Protein AF-A0A965IL81-F1 (afdb_monomer_lite)

Structure (mmCIF, N/CA/C/O backbone):
data_AF-A0A965IL81-F1
#
_entry.id   AF-A0A965IL81-F1
#
loop_
_atom_site.group_PDB
_atom_site.id
_atom_site.type_symbol
_atom_site.label_atom_id
_atom_site.label_alt_id
_atom_site.label_comp_id
_atom_site.label_asym_id
_atom_site.label_entity_id
_atom_site.label_seq_id
_atom_site.pdbx_PDB_ins_code
_atom_site.Cartn_x
_atom_site.Cartn_y
_atom_site.Cartn_z
_atom_site.occupancy
_atom_site.B_iso_or_equiv
_atom_site.auth_seq_id
_atom_site.auth_comp_id
_atom_site.auth_asym_id
_atom_site.auth_atom_id
_atom_site.pdbx_PDB_model_num
ATOM 1 N N . GLY A 1 1 ? 7.145 0.896 -5.336 1.00 59.31 1 GLY A N 1
ATOM 2 C CA . GLY A 1 1 ? 8.384 0.448 -4.633 1.00 59.31 1 GLY A CA 1
ATOM 3 C C . GLY A 1 1 ? 9.689 0.740 -5.377 1.00 59.31 1 GLY A C 1
ATOM 4 O O . GLY A 1 1 ? 10.661 1.151 -4.757 1.00 59.31 1 GLY A O 1
ATOM 5 N N . VAL A 1 2 ? 9.711 0.548 -6.697 1.00 64.38 2 VAL A N 1
ATOM 6 C CA . VAL A 1 2 ? 10.893 0.702 -7.569 1.00 64.38 2 VAL A CA 1
ATOM 7 C C . VAL A 1 2 ? 11.550 2.091 -7.487 1.00 64.38 2 VAL A C 1
ATOM 9 O O . VAL A 1 2 ? 12.772 2.198 -7.504 1.00 64.38 2 VAL A O 1
ATOM 12 N N . GLU A 1 3 ? 10.742 3.141 -7.341 1.00 67.38 3 GLU A N 1
ATOM 13 C CA . GLU A 1 3 ? 11.206 4.527 -7.202 1.00 67.38 3 GLU A CA 1
ATOM 14 C C . GLU A 1 3 ? 11.762 4.835 -5.805 1.00 67.38 3 GLU A C 1
ATOM 16 O O . GLU A 1 3 ? 12.850 5.390 -5.683 1.00 67.38 3 GLU A O 1
ATOM 21 N N . ALA A 1 4 ? 11.055 4.421 -4.748 1.00 70.31 4 ALA A N 1
ATOM 22 C CA . ALA A 1 4 ? 11.403 4.757 -3.364 1.00 70.31 4 ALA A CA 1
ATOM 23 C C . ALA A 1 4 ? 12.795 4.252 -2.950 1.00 70.31 4 ALA A C 1
ATOM 25 O O . ALA A 1 4 ? 13.483 4.898 -2.166 1.00 70.31 4 ALA A O 1
ATOM 26 N N . MET A 1 5 ? 13.212 3.104 -3.489 1.00 74.44 5 MET A N 1
ATOM 27 C CA . MET A 1 5 ? 14.513 2.486 -3.209 1.00 74.44 5 MET A CA 1
ATOM 28 C C . MET A 1 5 ? 15.509 2.635 -4.367 1.00 74.44 5 MET A C 1
ATOM 30 O O . MET A 1 5 ? 16.593 2.065 -4.311 1.00 74.44 5 MET A O 1
ATOM 34 N N . LYS A 1 6 ? 15.153 3.389 -5.417 1.00 74.94 6 LYS A N 1
ATOM 35 C CA . LYS A 1 6 ? 15.987 3.629 -6.607 1.00 74.94 6 LYS A CA 1
ATOM 36 C C . LYS A 1 6 ? 16.524 2.358 -7.277 1.00 74.94 6 LYS A C 1
ATOM 38 O O . LYS A 1 6 ? 17.613 2.345 -7.845 1.00 74.94 6 LYS A O 1
ATOM 43 N N . PHE A 1 7 ? 15.742 1.277 -7.271 1.00 74.00 7 PHE A N 1
ATOM 44 C CA . PHE A 1 7 ? 16.171 0.004 -7.865 1.00 74.00 7 PHE A CA 1
ATOM 45 C C . PHE A 1 7 ? 16.406 0.084 -9.379 1.00 74.00 7 PHE A C 1
ATOM 47 O O . PHE A 1 7 ? 17.130 -0.747 -9.923 1.00 74.00 7 PHE A O 1
ATOM 54 N N . TYR A 1 8 ? 15.868 1.114 -10.039 1.00 68.44 8 TYR A N 1
ATOM 55 C CA . TYR A 1 8 ? 16.127 1.409 -11.449 1.00 68.44 8 TYR A CA 1
ATOM 56 C C . TYR A 1 8 ? 17.610 1.699 -11.765 1.00 68.44 8 TYR A C 1
ATOM 58 O O . TYR A 1 8 ? 17.980 1.677 -12.932 1.00 68.44 8 TYR A O 1
ATOM 66 N N . GLU A 1 9 ? 18.464 1.970 -10.769 1.00 71.62 9 GLU A N 1
ATOM 67 C CA . GLU A 1 9 ? 19.899 2.234 -10.984 1.00 71.62 9 GLU A CA 1
ATOM 68 C C . GLU A 1 9 ? 20.737 0.948 -11.054 1.00 71.62 9 GLU A C 1
ATOM 70 O O . GLU A 1 9 ? 21.699 0.877 -11.815 1.00 71.62 9 GLU A O 1
ATOM 75 N N . VAL A 1 10 ? 20.367 -0.079 -10.282 1.00 76.19 10 VAL A N 1
ATOM 76 C CA . VAL A 1 10 ? 21.168 -1.308 -10.106 1.00 76.19 10 VAL A CA 1
ATOM 77 C C . VAL A 1 10 ? 20.537 -2.550 -10.739 1.00 76.19 10 VAL A C 1
ATOM 79 O O . VAL A 1 10 ? 21.234 -3.528 -10.996 1.00 76.19 10 VAL A O 1
ATOM 82 N N . ALA A 1 11 ? 19.233 -2.517 -11.028 1.00 74.19 11 ALA A N 1
ATOM 83 C CA . ALA A 1 11 ? 18.487 -3.620 -11.628 1.00 74.19 11 ALA A CA 1
ATOM 84 C C . ALA A 1 11 ? 17.656 -3.121 -12.830 1.00 74.19 11 ALA A C 1
ATOM 86 O O . ALA A 1 11 ? 16.479 -2.788 -12.685 1.00 74.19 11 ALA A O 1
ATOM 87 N N . PRO A 1 12 ? 18.237 -3.081 -14.044 1.00 72.06 12 PRO A N 1
ATOM 88 C CA . PRO A 1 12 ? 17.608 -2.465 -15.218 1.00 72.06 12 PRO A CA 1
ATOM 89 C C . PRO A 1 12 ? 16.493 -3.311 -15.860 1.00 72.06 12 PRO A C 1
ATOM 91 O O . PRO A 1 12 ? 15.852 -2.867 -16.812 1.00 72.06 12 PRO A O 1
ATOM 94 N N . SER A 1 13 ? 16.266 -4.543 -15.392 1.00 77.25 13 SER A N 1
ATOM 95 C CA . SER A 1 13 ? 15.250 -5.455 -15.935 1.00 77.25 13 SER A CA 1
ATOM 96 C C . SER A 1 13 ? 14.254 -5.862 -14.854 1.00 77.25 13 SER A C 1
ATOM 98 O O . SER A 1 13 ? 14.641 -6.437 -13.840 1.00 77.25 13 SER A O 1
ATOM 100 N N . ILE A 1 14 ? 12.968 -5.602 -15.096 1.00 78.75 14 ILE A N 1
ATOM 101 C CA . ILE A 1 14 ? 11.863 -6.013 -14.225 1.00 78.75 14 ILE A CA 1
ATOM 102 C C . ILE A 1 14 ? 11.035 -7.073 -14.950 1.00 78.75 14 ILE A C 1
ATOM 104 O O . ILE A 1 14 ? 10.454 -6.821 -16.008 1.00 78.75 14 ILE A O 1
ATOM 108 N N . LEU A 1 15 ? 10.956 -8.262 -14.350 1.00 80.31 15 LEU A N 1
ATOM 109 C CA . LEU A 1 15 ? 10.076 -9.346 -14.784 1.00 80.31 15 LEU A CA 1
ATOM 110 C C . LEU A 1 15 ? 8.706 -9.193 -14.112 1.00 80.31 15 LEU A C 1
ATOM 112 O O . LEU A 1 15 ? 8.594 -9.263 -12.888 1.00 80.31 15 LEU A O 1
ATOM 116 N N . LEU A 1 16 ? 7.646 -9.025 -14.906 1.00 77.81 16 LEU A N 1
ATOM 117 C CA . LEU A 1 16 ? 6.278 -8.800 -14.414 1.00 77.81 16 LEU A CA 1
ATOM 118 C C . LEU A 1 16 ? 5.585 -10.106 -13.982 1.00 77.81 16 LEU A C 1
ATOM 120 O O . LEU A 1 16 ? 4.542 -10.503 -14.512 1.00 77.81 16 LEU A O 1
ATOM 124 N N . THR A 1 17 ? 6.158 -10.794 -12.998 1.00 76.50 17 THR A N 1
ATOM 125 C CA . THR A 1 17 ? 5.653 -12.084 -12.499 1.00 76.50 17 THR A CA 1
ATOM 126 C C . THR A 1 17 ? 4.314 -11.955 -11.766 1.00 76.50 17 THR A C 1
ATOM 128 O O . THR A 1 17 ? 3.494 -12.863 -11.875 1.00 76.50 17 THR A O 1
ATOM 131 N N . ARG A 1 18 ? 4.035 -10.810 -11.116 1.00 71.94 18 ARG A N 1
ATOM 132 C CA . ARG A 1 18 ? 2.816 -10.547 -10.309 1.00 71.94 18 ARG A CA 1
ATOM 133 C C . ARG A 1 18 ? 2.509 -11.669 -9.297 1.00 71.94 18 ARG A C 1
ATOM 135 O O . ARG A 1 18 ? 1.358 -12.046 -9.121 1.00 71.94 18 ARG A O 1
ATOM 142 N N . HIS A 1 19 ? 3.548 -12.230 -8.682 1.00 69.69 19 HIS A N 1
ATOM 143 C CA . HIS A 1 19 ? 3.443 -13.359 -7.750 1.00 69.69 19 HIS A CA 1
ATOM 144 C C . HIS A 1 19 ? 2.891 -12.953 -6.376 1.00 69.69 19 HIS A C 1
ATOM 146 O O . HIS A 1 19 ? 2.271 -13.767 -5.707 1.00 69.69 19 HIS A O 1
ATOM 152 N N . ALA A 1 20 ? 3.077 -11.695 -5.971 1.00 60.12 20 ALA A N 1
ATOM 153 C CA . ALA A 1 20 ? 2.571 -11.167 -4.713 1.00 60.12 20 ALA A CA 1
ATOM 154 C C . ALA A 1 20 ? 1.816 -9.861 -4.963 1.00 60.12 20 ALA A C 1
ATOM 156 O O . ALA A 1 20 ? 2.361 -8.914 -5.533 1.00 60.12 20 ALA A O 1
ATOM 157 N N . ILE A 1 21 ? 0.559 -9.816 -4.525 1.00 70.62 21 ILE A N 1
ATOM 158 C CA . ILE A 1 21 ? -0.244 -8.595 -4.474 1.00 70.62 21 ILE A CA 1
ATOM 159 C C . ILE A 1 21 ? -0.248 -8.158 -3.014 1.00 70.62 21 ILE A C 1
ATOM 161 O O . ILE A 1 21 ? -0.838 -8.819 -2.161 1.00 70.62 21 ILE A O 1
ATOM 165 N N . THR A 1 22 ? 0.443 -7.063 -2.704 1.00 62.78 22 THR A N 1
ATOM 166 C CA . THR A 1 22 ? 0.452 -6.534 -1.340 1.00 62.78 22 THR A CA 1
ATOM 167 C C . THR A 1 22 ? -0.876 -5.849 -1.059 1.00 62.78 22 THR A C 1
ATOM 169 O O . THR A 1 22 ? -1.109 -4.735 -1.518 1.00 62.78 22 THR A O 1
ATOM 172 N N . ILE A 1 23 ? -1.740 -6.502 -0.287 1.00 71.06 23 ILE A N 1
ATOM 173 C CA . ILE A 1 23 ? -2.919 -5.862 0.295 1.00 71.06 23 ILE A CA 1
ATOM 174 C C . ILE A 1 23 ? -2.450 -5.188 1.585 1.00 71.06 23 ILE A C 1
ATOM 176 O O . ILE A 1 23 ? -1.961 -5.866 2.488 1.00 71.06 23 ILE A O 1
ATOM 180 N N . ARG A 1 24 ? -2.563 -3.860 1.674 1.00 75.31 24 ARG A N 1
ATOM 181 C CA . ARG A 1 24 ? -2.221 -3.086 2.877 1.00 75.31 24 ARG A CA 1
ATOM 182 C C . ARG A 1 24 ? -3.498 -2.759 3.657 1.00 75.31 24 ARG A C 1
ATOM 184 O O . ARG A 1 24 ? -4.111 -1.725 3.402 1.00 75.31 24 ARG A O 1
ATOM 191 N N . PRO A 1 25 ? -3.958 -3.635 4.570 1.00 75.12 25 PRO A N 1
ATOM 192 C CA . PRO A 1 25 ? -5.156 -3.355 5.347 1.00 75.12 25 PRO A CA 1
ATOM 193 C C . PRO A 1 25 ? -4.929 -2.149 6.266 1.00 75.12 25 PRO A C 1
ATOM 195 O O . PRO A 1 25 ? -3.920 -2.064 6.968 1.00 75.12 25 PRO A O 1
ATOM 198 N N . LEU A 1 26 ? -5.896 -1.231 6.290 1.00 78.56 26 LEU A N 1
ATOM 199 C CA . LEU A 1 26 ? -5.941 -0.159 7.278 1.00 78.56 26 LEU A CA 1
ATOM 200 C C . LEU A 1 26 ? -6.431 -0.741 8.611 1.00 78.56 26 LEU A C 1
ATOM 202 O O . LEU A 1 26 ? -7.607 -1.069 8.764 1.00 78.56 26 LEU A O 1
ATOM 206 N N . CYS A 1 27 ? -5.522 -0.887 9.573 1.00 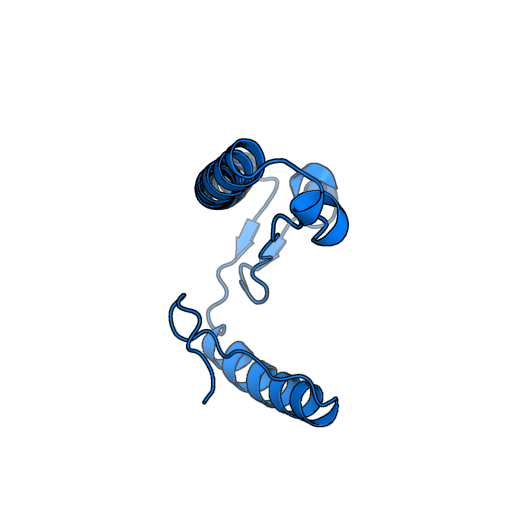80.25 27 CYS A N 1
ATOM 207 C CA . CYS A 1 27 ? -5.823 -1.489 10.870 1.00 80.25 27 CYS A CA 1
ATOM 208 C C . CYS A 1 27 ? -6.057 -0.418 11.943 1.00 80.25 27 CYS A C 1
ATOM 210 O O . CYS A 1 27 ? -5.251 0.497 12.106 1.00 80.25 27 CYS A O 1
ATOM 212 N N . PHE A 1 28 ? -7.123 -0.575 12.732 1.00 81.94 28 PHE A N 1
ATOM 213 C CA . PHE A 1 28 ? -7.417 0.273 13.889 1.00 81.94 28 PHE A CA 1
ATOM 214 C C . PHE A 1 28 ? -7.567 -0.571 15.161 1.00 81.94 28 PHE A C 1
ATOM 216 O O . PHE A 1 28 ? -8.045 -1.705 15.127 1.00 81.94 28 PHE A O 1
ATOM 223 N N . SER A 1 29 ? -7.161 -0.023 16.308 1.00 86.62 29 SER A N 1
ATOM 224 C CA . SER A 1 29 ? -7.256 -0.731 17.588 1.00 86.62 29 SER A CA 1
ATOM 225 C C . SER A 1 29 ? -8.712 -0.893 18.023 1.00 86.62 29 SER A C 1
ATOM 227 O O . SER A 1 29 ? -9.393 0.083 18.346 1.00 86.62 29 SER A O 1
ATOM 229 N N . VAL A 1 30 ? -9.165 -2.144 18.144 1.00 84.31 30 VAL A N 1
ATOM 230 C CA . VAL A 1 30 ? -10.518 -2.476 18.626 1.00 84.31 30 VAL A CA 1
ATOM 231 C C . VAL A 1 30 ? -10.755 -1.957 20.051 1.00 84.31 30 VAL A C 1
ATOM 233 O O . VAL A 1 30 ? -11.862 -1.539 20.383 1.00 84.31 30 VAL A O 1
ATOM 236 N N . LYS A 1 31 ? -9.716 -1.935 20.902 1.00 88.38 31 LYS A N 1
ATOM 237 C CA . LYS A 1 31 ? -9.815 -1.407 22.276 1.00 88.38 31 LYS A CA 1
ATOM 238 C C . LYS A 1 31 ? -10.094 0.094 22.290 1.00 88.38 31 LYS A C 1
ATOM 240 O O . LYS A 1 31 ? -10.798 0.566 23.175 1.00 88.38 31 LYS A O 1
ATOM 245 N N . THR A 1 32 ? -9.529 0.830 21.337 1.00 84.19 32 THR A N 1
ATOM 246 C CA . THR A 1 32 ? -9.741 2.274 21.202 1.00 84.19 32 THR A CA 1
ATOM 247 C C . THR A 1 32 ? -11.098 2.557 20.572 1.00 84.19 32 THR A C 1
ATOM 249 O O . THR A 1 32 ? -11.819 3.411 21.072 1.00 84.19 32 THR A O 1
ATOM 252 N N . LEU A 1 33 ? -11.491 1.785 19.552 1.00 84.56 33 LEU A N 1
ATOM 253 C CA . LEU A 1 33 ? -12.783 1.945 18.880 1.00 84.56 33 LEU A CA 1
ATOM 254 C C . LEU A 1 33 ? -13.952 1.809 19.861 1.00 84.56 33 LEU A C 1
ATOM 256 O O . LEU A 1 33 ? -14.826 2.663 19.898 1.00 84.56 33 LEU A O 1
ATOM 260 N N . LYS A 1 34 ? -13.905 0.795 20.733 1.00 86.75 34 LYS A N 1
ATOM 261 C CA . LYS A 1 34 ? -14.947 0.534 21.738 1.00 86.75 34 LYS A CA 1
ATOM 262 C C . LYS A 1 34 ? -15.084 1.613 22.820 1.00 86.75 34 LYS A C 1
ATOM 264 O O . LYS A 1 34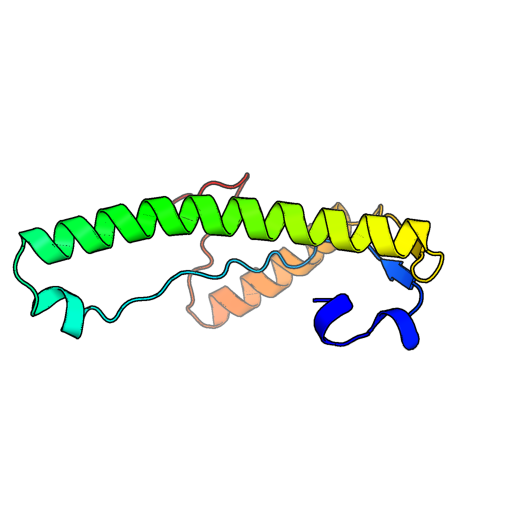 ? -16.101 1.639 23.499 1.00 86.75 34 LYS A O 1
ATOM 269 N N . LYS A 1 35 ? -14.068 2.462 23.025 1.00 91.44 35 LYS A N 1
ATOM 270 C CA . LYS A 1 35 ? -14.111 3.560 24.011 1.00 91.44 35 LYS A CA 1
ATOM 271 C C . LYS A 1 35 ? -14.775 4.824 23.465 1.00 91.44 35 LYS A C 1
ATOM 273 O O . LYS A 1 35 ? -15.063 5.730 24.240 1.00 91.44 35 LYS A O 1
ATOM 278 N N . LEU A 1 36 ? -14.960 4.912 22.151 1.00 87.44 36 LEU A N 1
ATOM 279 C CA . LEU A 1 36 ? -15.544 6.081 21.508 1.00 87.44 36 LEU A CA 1
ATOM 280 C C . LEU A 1 36 ? -17.081 6.011 21.564 1.00 87.44 36 LEU A C 1
ATOM 282 O O . LEU A 1 36 ? -17.632 4.909 21.516 1.00 87.44 36 LEU A O 1
ATOM 286 N N . PRO A 1 37 ? -17.786 7.153 21.632 1.00 91.44 37 PRO A N 1
ATOM 287 C CA . PRO A 1 37 ? -19.232 7.221 21.418 1.00 91.44 37 PRO A CA 1
ATOM 288 C C . PRO A 1 37 ? -19.646 6.618 20.068 1.00 91.44 37 PRO A C 1
ATOM 290 O O . PRO A 1 37 ? -18.858 6.642 19.120 1.00 91.44 37 PRO A O 1
ATOM 293 N N . ALA A 1 38 ? -20.881 6.114 19.974 1.00 89.81 38 ALA A N 1
ATOM 294 C CA . ALA A 1 38 ? -21.396 5.429 18.781 1.00 89.81 38 ALA A CA 1
ATOM 295 C C . ALA A 1 38 ? -21.240 6.268 17.499 1.00 89.81 38 ALA A C 1
ATOM 297 O O . ALA A 1 38 ? -20.692 5.777 16.516 1.00 89.81 38 ALA A O 1
ATOM 298 N N . ASP A 1 39 ? -21.568 7.560 17.562 1.00 90.25 39 ASP A N 1
ATOM 299 C CA . ASP A 1 39 ? -21.460 8.484 16.426 1.00 90.25 39 ASP A CA 1
ATOM 300 C C . ASP A 1 39 ? -20.038 8.551 15.838 1.00 90.25 39 ASP A C 1
ATOM 302 O O . ASP A 1 39 ? -19.850 8.637 14.623 1.00 90.25 39 ASP A O 1
ATOM 306 N N . LEU A 1 40 ? -19.008 8.468 16.690 1.00 87.69 40 LEU A N 1
ATOM 307 C CA . LEU A 1 40 ? -17.612 8.467 16.246 1.00 87.69 40 LEU A CA 1
ATOM 308 C C . LEU A 1 40 ? -17.175 7.099 15.714 1.00 87.69 40 LEU A C 1
ATOM 310 O O . LEU A 1 40 ? -16.345 7.041 14.808 1.00 87.69 40 LEU A O 1
ATOM 314 N N . GLN A 1 41 ? -17.722 6.001 16.241 1.00 87.75 41 GLN A N 1
ATOM 315 C CA . GLN A 1 41 ? -17.458 4.666 15.698 1.00 87.75 41 GLN A CA 1
ATOM 316 C C . GLN A 1 41 ? -18.002 4.544 14.272 1.00 87.75 41 GLN A C 1
ATOM 318 O O . GLN A 1 41 ? -17.278 4.099 13.379 1.00 87.75 41 GLN A O 1
ATOM 323 N N . ASP A 1 42 ? -19.227 5.013 14.041 1.00 89.56 42 ASP A N 1
ATOM 324 C CA . ASP A 1 42 ? -19.862 4.988 12.723 1.00 89.56 42 ASP A CA 1
ATOM 325 C C . ASP A 1 42 ? -19.123 5.881 11.719 1.00 89.56 42 ASP A C 1
ATOM 327 O O . ASP A 1 42 ? -18.887 5.474 10.576 1.00 89.56 42 ASP A O 1
ATOM 331 N N . ALA A 1 43 ? -18.660 7.057 12.157 1.00 89.62 43 ALA A N 1
ATOM 332 C CA . ALA A 1 43 ? -17.821 7.929 11.340 1.00 89.62 43 ALA A CA 1
ATOM 333 C C . ALA A 1 43 ? -16.499 7.251 10.931 1.00 89.62 43 ALA A C 1
ATOM 335 O O . ALA A 1 43 ? -16.111 7.318 9.764 1.00 89.62 43 ALA A O 1
ATOM 336 N N . ILE A 1 44 ? -15.830 6.550 11.855 1.00 87.31 44 ILE A N 1
ATOM 337 C CA . ILE A 1 44 ? -14.582 5.818 11.576 1.00 87.31 44 ILE A CA 1
ATOM 338 C C . ILE A 1 44 ? -14.826 4.654 10.612 1.00 87.31 44 ILE A C 1
ATOM 340 O O . ILE A 1 44 ? -14.027 4.434 9.704 1.00 87.31 44 ILE A O 1
ATOM 344 N N . LEU A 1 45 ? -15.926 3.917 10.771 1.00 87.25 45 LEU A N 1
ATOM 345 C CA . LEU A 1 45 ? -16.274 2.809 9.879 1.00 87.25 45 LEU A CA 1
ATOM 346 C C . LEU A 1 45 ? -16.584 3.295 8.461 1.00 87.25 45 LEU A C 1
ATOM 348 O O . LEU A 1 45 ? -16.154 2.670 7.489 1.00 87.25 45 LEU A O 1
ATOM 352 N N . LYS A 1 46 ? -17.296 4.420 8.332 1.00 88.94 46 LYS A N 1
ATOM 353 C CA . LYS A 1 46 ? -17.558 5.057 7.039 1.00 88.94 46 LYS A CA 1
ATOM 354 C C . LYS A 1 46 ? -16.258 5.537 6.388 1.00 88.94 46 LYS A C 1
ATOM 356 O O . LYS A 1 46 ? -15.969 5.145 5.258 1.00 88.94 46 LYS A O 1
ATOM 361 N N . ALA A 1 47 ? -15.440 6.288 7.127 1.00 87.12 47 ALA A N 1
ATOM 362 C CA . ALA A 1 47 ? -14.157 6.790 6.644 1.00 87.12 47 ALA A CA 1
ATOM 363 C C . ALA A 1 47 ? -13.195 5.653 6.264 1.00 87.12 47 ALA A C 1
ATOM 365 O O . ALA A 1 47 ? -12.512 5.740 5.252 1.00 87.12 47 ALA A O 1
ATOM 366 N N . GLY A 1 48 ? -13.172 4.556 7.026 1.00 85.88 48 GLY A N 1
ATOM 367 C CA . GLY A 1 48 ? -12.344 3.387 6.729 1.00 85.88 48 GLY A CA 1
ATOM 368 C C . GLY A 1 48 ? -12.733 2.689 5.424 1.00 85.88 48 GLY A C 1
ATOM 369 O O . GLY A 1 48 ? -11.854 2.283 4.665 1.00 85.88 48 GLY A O 1
ATOM 370 N N . LYS A 1 49 ? -14.036 2.589 5.120 1.00 85.12 49 LYS A N 1
ATOM 371 C CA . LYS A 1 49 ? -14.515 2.040 3.839 1.00 85.12 49 LYS A CA 1
ATOM 372 C C . LYS A 1 49 ? -14.119 2.931 2.665 1.00 85.12 49 LYS A C 1
ATOM 374 O O . LYS A 1 49 ? -13.575 2.431 1.684 1.00 85.12 49 LYS A O 1
ATOM 379 N N . GLU A 1 50 ? -14.352 4.236 2.780 1.00 84.94 50 GLU A N 1
ATOM 380 C CA . GLU A 1 50 ? -14.006 5.211 1.738 1.00 84.94 50 GLU A CA 1
ATOM 381 C C . GLU A 1 50 ? -12.486 5.268 1.509 1.00 84.94 50 GLU A C 1
ATOM 383 O O . GLU A 1 50 ? -12.025 5.178 0.371 1.00 84.94 50 GLU A O 1
ATOM 388 N N . ALA A 1 51 ? -11.696 5.301 2.587 1.00 82.06 51 ALA A N 1
ATOM 389 C CA . ALA A 1 51 ? -10.237 5.291 2.528 1.00 82.06 51 ALA A CA 1
ATOM 390 C C . ALA A 1 51 ? -9.677 3.983 1.953 1.00 82.06 51 ALA A C 1
ATOM 392 O O . ALA A 1 51 ? -8.687 4.017 1.229 1.00 82.06 51 ALA A O 1
ATOM 393 N N . GLY A 1 52 ? -10.302 2.835 2.234 1.00 81.50 52 GLY A N 1
ATOM 394 C CA . GLY A 1 52 ? -9.890 1.547 1.673 1.00 81.50 52 GLY A CA 1
ATOM 395 C C . GLY A 1 52 ? -10.102 1.463 0.159 1.00 81.50 52 GLY A C 1
ATOM 396 O O . GLY A 1 52 ? -9.226 0.982 -0.562 1.00 81.50 52 GLY A O 1
ATOM 397 N N . VAL A 1 53 ? -11.240 1.966 -0.334 1.00 82.50 53 VAL A N 1
ATOM 398 C CA . VAL A 1 53 ? -11.521 2.042 -1.778 1.00 82.50 53 VAL A CA 1
ATOM 399 C C . VAL A 1 53 ? -10.554 3.011 -2.456 1.00 82.50 53 VAL A C 1
ATOM 401 O O . VAL A 1 53 ? -9.921 2.645 -3.446 1.00 82.50 53 VAL A O 1
ATOM 404 N N . TYR A 1 54 ? -10.387 4.207 -1.888 1.00 82.50 54 TYR A N 1
ATOM 405 C CA . TYR A 1 54 ? -9.476 5.218 -2.418 1.00 82.50 54 TYR A CA 1
ATOM 406 C C . TYR A 1 54 ? -8.019 4.734 -2.429 1.00 82.50 54 TYR A C 1
ATOM 408 O O . TYR A 1 54 ? -7.351 4.815 -3.456 1.00 82.50 54 TYR A O 1
ATOM 416 N N . GLY A 1 55 ? -7.543 4.158 -1.322 1.00 77.38 55 GLY A N 1
ATOM 417 C CA . GLY A 1 55 ? -6.182 3.637 -1.194 1.00 77.38 55 GLY A CA 1
ATOM 418 C C . GLY A 1 55 ? -5.872 2.559 -2.229 1.00 77.38 55 GLY A C 1
ATOM 419 O O . GLY A 1 55 ? -4.850 2.641 -2.901 1.00 77.38 55 GLY A O 1
ATOM 420 N N . ARG A 1 56 ? -6.792 1.608 -2.451 1.00 77.56 56 ARG A N 1
ATOM 421 C CA . ARG A 1 56 ? -6.632 0.589 -3.502 1.00 77.56 56 ARG A CA 1
ATOM 422 C C . ARG A 1 56 ? -6.512 1.217 -4.891 1.00 77.56 56 ARG A C 1
ATOM 424 O O . ARG A 1 56 ? -5.704 0.764 -5.700 1.00 77.56 56 ARG A O 1
ATOM 431 N N . GLN A 1 57 ? -7.339 2.218 -5.178 1.00 78.00 57 GLN A N 1
ATOM 432 C CA . GLN A 1 57 ? -7.377 2.849 -6.492 1.00 78.00 57 GLN A CA 1
ATOM 433 C C . GLN A 1 57 ? -6.089 3.635 -6.769 1.00 78.00 57 GLN A C 1
ATOM 435 O O . GLN A 1 57 ? -5.505 3.468 -7.836 1.00 78.00 57 GLN A O 1
ATOM 440 N N . VAL A 1 58 ? -5.612 4.402 -5.784 1.00 80.62 58 VAL A N 1
ATOM 441 C CA . VAL A 1 58 ? -4.370 5.184 -5.872 1.00 80.62 58 VAL A CA 1
ATOM 442 C C . VAL A 1 58 ? -3.137 4.287 -5.944 1.00 80.62 58 VAL A C 1
ATOM 444 O O . VAL A 1 58 ? -2.292 4.489 -6.812 1.00 80.62 58 VAL A O 1
ATOM 447 N N . GLU A 1 59 ? -3.030 3.271 -5.080 1.00 73.50 59 GLU A N 1
ATOM 448 C CA . GLU A 1 59 ? -1.881 2.354 -5.092 1.00 73.50 59 GLU A CA 1
ATOM 449 C C . GLU A 1 59 ? -1.758 1.639 -6.444 1.00 73.50 59 GLU A C 1
ATOM 451 O O . GLU A 1 59 ? -0.666 1.551 -7.005 1.00 73.50 59 GLU A O 1
ATOM 456 N N . SER A 1 60 ? -2.884 1.195 -7.015 1.00 73.38 60 SER A N 1
ATOM 457 C CA . SER A 1 60 ? -2.879 0.515 -8.310 1.00 73.38 60 SER A CA 1
ATOM 458 C C . SER A 1 60 ? -2.562 1.443 -9.486 1.00 73.38 60 SER A C 1
ATOM 460 O O . SER A 1 60 ? -1.952 0.977 -10.449 1.00 73.38 60 SER A O 1
ATOM 462 N N . SER A 1 61 ? -2.989 2.711 -9.458 1.00 75.31 61 SER A N 1
ATOM 463 C CA . SER A 1 61 ? -2.701 3.659 -10.543 1.00 75.31 61 SER A CA 1
ATOM 464 C C . SER A 1 61 ? -1.259 4.153 -10.488 1.00 75.31 61 SER A C 1
ATOM 466 O O . SER A 1 61 ? -0.560 4.141 -11.497 1.00 75.31 61 SER A O 1
ATOM 468 N N . GLU A 1 62 ? -0.779 4.516 -9.296 1.00 76.62 62 GLU A N 1
ATOM 469 C CA . GLU A 1 62 ? 0.567 5.058 -9.134 1.00 76.62 62 GLU A CA 1
ATOM 470 C C . GLU A 1 62 ? 1.659 4.046 -9.481 1.00 76.62 62 GLU A C 1
ATOM 472 O O . GLU A 1 62 ? 2.689 4.425 -10.043 1.00 76.62 62 GLU A O 1
ATOM 477 N N . ASP A 1 63 ? 1.469 2.766 -9.145 1.00 72.12 63 ASP A N 1
ATOM 478 C CA . ASP A 1 63 ? 2.454 1.738 -9.482 1.00 72.12 63 ASP A CA 1
ATOM 479 C C . ASP A 1 63 ? 2.570 1.547 -11.005 1.00 72.12 63 ASP A C 1
ATOM 481 O O . ASP A 1 63 ? 3.683 1.375 -11.509 1.00 72.12 63 ASP A O 1
ATOM 485 N N . GLN A 1 64 ? 1.465 1.643 -11.753 1.00 74.44 64 GLN A N 1
ATOM 486 C CA . GLN A 1 64 ? 1.484 1.547 -13.216 1.00 74.44 64 GLN A CA 1
ATOM 487 C C . GLN A 1 64 ? 2.123 2.790 -13.857 1.00 74.44 64 GLN A C 1
ATOM 489 O O . GLN A 1 64 ? 3.030 2.657 -14.680 1.00 74.44 64 GLN A O 1
ATOM 494 N N . ASP A 1 65 ? 1.739 3.990 -13.411 1.00 78.94 65 ASP A N 1
ATOM 495 C CA . ASP A 1 65 ? 2.261 5.255 -13.944 1.00 78.94 65 ASP A CA 1
ATOM 496 C C . ASP A 1 65 ? 3.781 5.380 -13.754 1.00 78.94 65 ASP A C 1
ATOM 498 O O . ASP A 1 65 ? 4.508 5.825 -14.651 1.00 78.94 65 ASP A O 1
ATOM 502 N N . LYS A 1 66 ? 4.293 4.939 -12.597 1.00 76.12 66 LYS A N 1
ATOM 503 C CA . LYS A 1 66 ? 5.732 4.942 -12.300 1.00 76.12 66 LYS A CA 1
ATOM 504 C C . LYS A 1 66 ? 6.487 3.962 -13.199 1.00 76.12 66 LYS A C 1
ATOM 506 O O . LYS A 1 66 ? 7.539 4.316 -13.735 1.00 76.12 66 LYS A O 1
ATOM 511 N N . LEU A 1 67 ? 5.963 2.753 -13.409 1.00 73.81 67 LEU A N 1
ATOM 512 C CA . LEU A 1 67 ? 6.581 1.765 -14.302 1.00 73.81 67 LEU A CA 1
ATOM 513 C C . LEU A 1 67 ? 6.629 2.251 -15.758 1.00 73.81 67 LEU A C 1
ATOM 515 O O . LEU A 1 67 ? 7.644 2.053 -16.433 1.00 73.81 67 LEU A O 1
ATOM 519 N N . ASP A 1 68 ? 5.581 2.929 -16.225 1.00 77.81 68 ASP A N 1
ATOM 520 C CA . ASP A 1 68 ? 5.510 3.462 -17.587 1.00 77.81 68 ASP A CA 1
ATOM 521 C C . ASP A 1 68 ? 6.430 4.671 -17.785 1.00 77.81 68 ASP A C 1
ATOM 523 O O . ASP A 1 68 ? 7.072 4.798 -18.832 1.00 77.81 68 ASP A O 1
ATOM 527 N N . LYS A 1 69 ? 6.572 5.530 -16.768 1.00 80.50 69 LYS A N 1
ATOM 528 C CA . LYS A 1 69 ? 7.541 6.635 -16.774 1.00 80.50 69 LYS A CA 1
ATOM 529 C C . LYS A 1 69 ? 8.972 6.122 -16.940 1.00 80.50 69 LYS A C 1
ATOM 531 O O . LYS A 1 69 ? 9.685 6.576 -17.832 1.00 80.50 69 LYS A O 1
ATOM 536 N N . TYR A 1 70 ? 9.392 5.143 -16.139 1.00 74.06 70 TYR A N 1
ATOM 537 C CA . TYR A 1 70 ? 10.767 4.641 -16.213 1.00 74.06 70 TYR A CA 1
ATOM 538 C C . TYR A 1 70 ? 11.047 3.751 -17.428 1.00 74.06 70 TYR A C 1
ATOM 540 O O . TYR A 1 70 ? 12.194 3.690 -17.879 1.00 74.06 70 TYR A O 1
ATOM 548 N N . ALA A 1 71 ? 10.020 3.101 -17.983 1.00 75.31 71 ALA A N 1
ATOM 549 C CA . ALA A 1 71 ? 10.129 2.432 -19.274 1.00 75.31 71 ALA A CA 1
ATOM 550 C C . ALA A 1 71 ? 10.358 3.442 -20.411 1.00 75.31 71 ALA A C 1
ATOM 552 O O . ALA A 1 71 ? 11.232 3.228 -21.250 1.00 75.31 71 ALA A O 1
ATOM 553 N N . LYS A 1 72 ? 9.643 4.578 -20.403 1.00 76.00 72 LYS A N 1
ATOM 554 C CA . LYS A 1 72 ? 9.843 5.677 -21.369 1.00 76.00 72 LYS A CA 1
ATOM 555 C C . LYS A 1 72 ? 11.208 6.351 -21.228 1.00 76.00 72 LYS A C 1
ATOM 557 O O . LYS A 1 72 ? 11.821 6.693 -22.231 1.00 76.00 72 LYS A O 1
ATOM 562 N N . GLU A 1 73 ? 11.707 6.509 -20.002 1.00 77.25 73 GLU A N 1
ATOM 563 C CA . GLU A 1 73 ? 13.051 7.043 -19.730 1.00 77.25 73 GLU A CA 1
ATOM 564 C C . GLU A 1 73 ? 14.186 6.053 -20.068 1.00 77.25 73 GLU A C 1
ATOM 566 O O . GLU A 1 73 ? 15.358 6.391 -19.910 1.00 77.25 73 GLU A O 1
ATOM 571 N N . GLY A 1 74 ? 13.873 4.824 -20.500 1.00 72.31 74 GLY A N 1
ATOM 572 C CA . GLY A 1 74 ? 14.859 3.807 -20.887 1.00 72.31 74 GLY A CA 1
ATOM 573 C C . GLY A 1 74 ? 15.659 3.203 -19.727 1.00 72.31 74 GLY A C 1
ATOM 574 O O . GLY A 1 74 ? 16.541 2.378 -19.958 1.00 72.31 74 GLY A O 1
ATOM 575 N N . LYS A 1 75 ? 15.346 3.580 -18.481 1.00 69.06 75 LYS A N 1
ATOM 576 C CA . LYS A 1 75 ? 16.014 3.087 -17.264 1.00 69.06 75 LYS A CA 1
ATOM 577 C C . LYS A 1 75 ? 15.531 1.698 -16.853 1.00 69.06 75 LYS A C 1
ATOM 579 O O . LYS A 1 75 ? 16.229 0.999 -16.126 1.00 69.06 75 LYS A O 1
ATOM 584 N N . LEU A 1 76 ? 14.344 1.294 -17.312 1.00 72.88 76 LEU A N 1
ATOM 585 C CA . LEU A 1 76 ? 13.731 0.019 -16.959 1.00 72.88 76 LEU A CA 1
ATOM 586 C C . LEU A 1 76 ? 13.181 -0.717 -18.180 1.00 72.88 76 LEU A C 1
ATOM 588 O O . LEU A 1 76 ? 12.368 -0.189 -18.933 1.00 72.88 76 LEU A O 1
ATOM 592 N N . LYS A 1 77 ? 13.586 -1.978 -18.340 1.00 75.44 77 LYS A N 1
ATOM 593 C CA . LYS A 1 77 ? 13.011 -2.909 -19.314 1.00 75.44 77 LYS A CA 1
ATOM 594 C C . LYS A 1 77 ? 11.959 -3.771 -18.630 1.00 75.44 77 LYS A C 1
ATOM 596 O O . LYS A 1 77 ? 12.284 -4.567 -17.747 1.00 75.44 77 LYS A O 1
ATOM 601 N N . GLN A 1 78 ? 10.706 -3.619 -19.048 1.00 74.75 78 GLN A N 1
ATOM 602 C CA . GLN A 1 78 ? 9.616 -4.488 -18.615 1.00 74.75 78 GLN A CA 1
ATOM 603 C C . GLN A 1 78 ? 9.615 -5.756 -19.475 1.00 74.75 78 GLN A C 1
ATOM 605 O O . GLN A 1 78 ? 9.452 -5.683 -20.692 1.00 74.75 78 GLN A O 1
ATOM 610 N N . VAL A 1 79 ? 9.802 -6.919 -18.851 1.00 78.25 79 VAL A N 1
ATOM 611 C CA . VAL A 1 79 ? 9.751 -8.216 -19.536 1.00 78.25 79 VAL A CA 1
ATOM 612 C C . VAL A 1 79 ? 8.474 -8.950 -19.104 1.00 78.25 79 VAL A C 1
ATOM 614 O O . VAL A 1 79 ? 8.312 -9.243 -17.910 1.00 78.25 79 VAL A O 1
ATOM 617 N N . PRO A 1 80 ? 7.536 -9.232 -20.0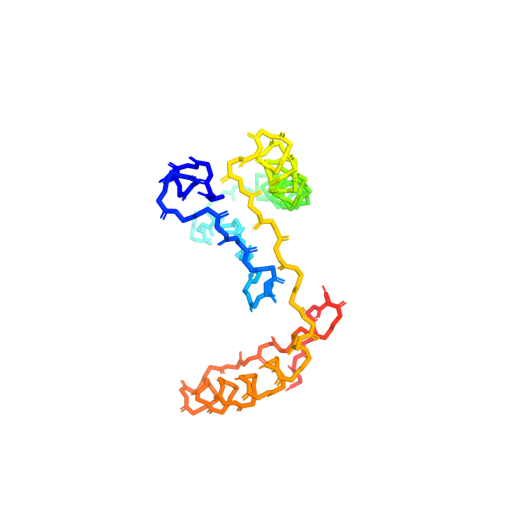32 1.00 75.62 80 PRO A N 1
ATOM 618 C CA . PRO A 1 80 ? 6.320 -9.965 -19.709 1.00 75.62 80 PRO A CA 1
ATOM 619 C C . PRO A 1 80 ? 6.655 -11.418 -19.357 1.00 75.62 80 PRO A C 1
ATOM 621 O O . PRO A 1 80 ? 7.426 -12.081 -20.047 1.00 75.62 80 PRO A O 1
ATOM 624 N N . PHE A 1 81 ? 6.059 -11.924 -18.277 1.00 74.75 81 PHE A N 1
ATOM 625 C CA . PHE A 1 81 ? 6.254 -13.299 -17.827 1.00 74.75 81 PHE A CA 1
ATOM 626 C C . PHE A 1 81 ? 5.083 -14.182 -18.274 1.00 74.75 81 PHE A C 1
ATOM 628 O O . PHE A 1 81 ? 3.963 -14.028 -17.784 1.00 74.75 81 PHE A O 1
ATOM 635 N N . SER A 1 82 ? 5.335 -15.104 -19.204 1.00 73.81 82 SER A N 1
ATOM 636 C CA . SER A 1 82 ? 4.312 -15.968 -19.815 1.00 73.81 82 SER A CA 1
ATOM 637 C C . SER A 1 82 ? 3.952 -17.200 -18.977 1.00 73.81 82 SER A C 1
ATOM 639 O O . SER A 1 82 ? 2.843 -17.711 -19.088 1.00 73.81 82 SER A O 1
ATOM 641 N N . GLN A 1 83 ? 4.839 -17.657 -18.089 1.00 75.69 83 GLN A N 1
ATOM 642 C CA . GLN A 1 83 ? 4.659 -18.901 -17.324 1.00 75.69 83 GLN A CA 1
ATOM 643 C C . GLN A 1 83 ? 3.957 -18.701 -15.968 1.00 75.69 83 GLN A C 1
ATOM 645 O O . GLN A 1 83 ? 4.068 -19.540 -15.075 1.00 75.69 83 GLN A O 1
ATOM 650 N N . ARG A 1 84 ? 3.215 -17.596 -15.788 1.00 67.94 84 ARG A N 1
ATOM 651 C CA . ARG A 1 84 ? 2.570 -17.257 -14.504 1.00 67.94 84 ARG A CA 1
ATOM 652 C C . ARG A 1 84 ? 1.670 -18.378 -13.984 1.00 67.94 84 ARG A C 1
ATOM 654 O O . ARG A 1 84 ? 1.724 -18.677 -12.800 1.00 67.94 84 ARG A O 1
ATOM 661 N N . ALA A 1 85 ? 0.872 -18.997 -14.854 1.00 68.75 85 ALA A N 1
ATOM 662 C CA . ALA A 1 85 ? -0.062 -20.052 -14.459 1.00 68.75 85 ALA A CA 1
ATOM 663 C C . ALA A 1 85 ? 0.657 -21.282 -13.880 1.00 68.75 85 ALA A C 1
ATOM 665 O O . ALA A 1 85 ? 0.226 -21.828 -12.872 1.00 68.75 85 ALA A O 1
ATOM 666 N N . VAL A 1 86 ? 1.787 -21.673 -14.476 1.00 72.75 86 VAL A N 1
ATOM 667 C CA . VAL A 1 86 ? 2.570 -22.836 -14.032 1.00 72.75 86 VAL A CA 1
ATOM 668 C C . VAL A 1 86 ? 3.181 -22.579 -12.656 1.00 72.75 86 VAL A C 1
ATOM 670 O O . VAL A 1 86 ? 3.083 -23.421 -11.768 1.00 72.75 86 VAL A O 1
ATOM 673 N N . VAL A 1 87 ? 3.754 -21.387 -12.460 1.00 65.75 87 VAL A N 1
ATOM 674 C CA . VAL A 1 87 ? 4.339 -20.987 -11.173 1.00 65.75 87 VAL A CA 1
ATOM 675 C C . VAL A 1 87 ? 3.261 -20.845 -10.101 1.00 65.75 87 VAL A C 1
ATOM 677 O O . VAL A 1 87 ? 3.459 -21.308 -8.987 1.00 65.75 87 VAL A O 1
ATOM 680 N N . PHE A 1 88 ? 2.108 -20.258 -10.430 1.00 62.81 88 PHE A N 1
ATOM 681 C CA . PHE A 1 88 ? 1.022 -20.083 -9.469 1.00 62.81 88 PHE A CA 1
ATOM 682 C C . PHE A 1 88 ? 0.492 -21.423 -8.959 1.00 62.81 88 PHE A C 1
ATOM 684 O O . PHE A 1 88 ? 0.324 -21.572 -7.757 1.00 62.81 88 PHE A O 1
ATOM 691 N N . ILE A 1 89 ? 0.280 -22.406 -9.838 1.00 68.94 89 ILE A N 1
ATOM 692 C CA . ILE A 1 89 ? -0.211 -23.732 -9.433 1.00 68.94 89 ILE A CA 1
ATOM 693 C C . ILE A 1 89 ? 0.827 -24.442 -8.554 1.00 68.94 89 ILE A C 1
ATOM 695 O O . ILE A 1 89 ? 0.503 -24.877 -7.453 1.00 68.94 89 ILE A O 1
ATOM 699 N N . ALA A 1 90 ? 2.085 -24.494 -8.999 1.00 67.25 90 ALA A N 1
ATOM 700 C CA . ALA A 1 90 ? 3.142 -25.203 -8.280 1.00 67.25 90 ALA A CA 1
ATOM 701 C C . ALA A 1 90 ? 3.462 -24.582 -6.907 1.00 67.25 90 ALA A C 1
ATOM 703 O O . ALA A 1 90 ? 3.659 -25.312 -5.939 1.00 67.25 90 ALA A O 1
ATOM 704 N N . VAL A 1 91 ? 3.496 -23.248 -6.815 1.00 63.97 91 VAL A N 1
ATOM 705 C CA . VAL A 1 91 ? 3.792 -22.528 -5.565 1.00 63.97 91 VAL A CA 1
ATOM 706 C C . VAL A 1 91 ? 2.586 -22.533 -4.629 1.00 63.97 91 VAL A C 1
ATOM 708 O O . VAL A 1 91 ? 2.751 -22.790 -3.442 1.00 63.97 91 VAL A O 1
ATOM 711 N N . SER A 1 92 ? 1.368 -22.329 -5.145 1.00 62.06 92 SER A N 1
ATOM 712 C CA . SER A 1 92 ? 0.169 -22.300 -4.295 1.00 62.06 92 SER A CA 1
ATOM 713 C C . SER A 1 92 ? -0.093 -23.643 -3.624 1.00 62.06 92 SER A C 1
ATOM 715 O O . SER A 1 92 ? -0.576 -23.663 -2.497 1.00 62.06 92 SER A O 1
ATOM 717 N N . ASP A 1 93 ? 0.206 -24.765 -4.283 1.00 62.06 93 ASP A N 1
ATOM 718 C CA . ASP A 1 93 ? 0.015 -26.088 -3.683 1.00 62.06 93 ASP A CA 1
ATOM 719 C C . ASP A 1 93 ? 1.013 -26.365 -2.548 1.00 62.06 93 ASP A C 1
ATOM 721 O O . ASP A 1 93 ? 0.640 -26.966 -1.538 1.00 62.06 93 ASP A O 1
ATOM 725 N N . ASP A 1 94 ? 2.257 -25.901 -2.677 1.00 64.31 94 ASP A N 1
ATOM 726 C CA . ASP A 1 94 ? 3.296 -26.057 -1.653 1.00 64.31 94 ASP A CA 1
ATOM 727 C C . ASP A 1 94 ? 3.092 -25.087 -0.472 1.00 64.31 94 ASP A C 1
ATOM 729 O O . ASP A 1 94 ? 3.071 -25.495 0.695 1.00 64.31 94 ASP A O 1
ATOM 733 N N . GLU A 1 95 ? 2.808 -23.814 -0.766 1.00 62.59 95 GLU A N 1
ATOM 734 C CA . GLU A 1 95 ? 2.492 -22.796 0.241 1.00 62.59 95 GLU A CA 1
ATOM 735 C C . GLU A 1 95 ? 1.194 -23.127 0.987 1.00 62.59 95 GLU A C 1
ATOM 737 O O . GLU A 1 95 ? 1.134 -23.012 2.208 1.00 62.59 95 GLU A O 1
ATOM 742 N N . ARG A 1 96 ? 0.147 -23.609 0.303 1.00 61.31 96 ARG A N 1
ATOM 743 C CA . ARG A 1 96 ? -1.106 -24.001 0.972 1.00 61.31 96 ARG A CA 1
ATOM 744 C C . ARG A 1 96 ? -0.893 -25.184 1.916 1.00 61.31 96 ARG A C 1
ATOM 746 O O . ARG A 1 96 ? -1.473 -25.190 3.001 1.00 61.31 96 ARG A O 1
ATOM 753 N N . ARG A 1 97 ? -0.066 -26.165 1.534 1.00 62.59 97 ARG A N 1
ATOM 754 C CA . ARG A 1 97 ? 0.254 -27.331 2.377 1.00 62.59 97 ARG A CA 1
ATOM 755 C C . ARG A 1 97 ? 1.016 -26.935 3.634 1.00 62.59 97 ARG A C 1
ATOM 757 O O . ARG A 1 97 ? 0.658 -27.382 4.720 1.00 62.59 97 ARG A O 1
ATOM 764 N N . THR A 1 98 ? 2.024 -26.079 3.501 1.00 64.25 98 THR A N 1
ATOM 765 C CA . THR A 1 98 ? 2.795 -25.576 4.647 1.00 64.25 98 THR A CA 1
ATOM 766 C C . THR A 1 98 ? 1.947 -24.674 5.550 1.00 64.25 98 THR A C 1
ATOM 768 O O . THR A 1 98 ? 1.979 -24.823 6.769 1.00 64.25 98 THR A O 1
ATOM 771 N N . PHE A 1 99 ? 1.090 -23.819 4.984 1.00 59.00 99 PHE A N 1
ATOM 772 C CA . PHE A 1 99 ? 0.211 -22.939 5.763 1.00 59.00 99 PHE A CA 1
ATOM 773 C C . PHE A 1 99 ? -0.893 -23.701 6.520 1.00 59.00 99 PHE A C 1
ATOM 775 O O . PHE A 1 99 ? -1.205 -23.361 7.664 1.00 59.00 99 PHE A O 1
ATOM 782 N N . GLN A 1 100 ? -1.447 -24.763 5.918 1.00 60.81 100 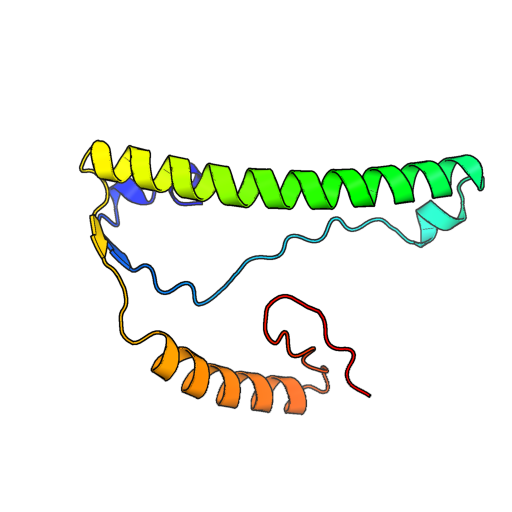GLN A N 1
ATOM 783 C CA . GLN A 1 100 ? -2.373 -25.679 6.597 1.00 60.81 100 GLN A CA 1
ATOM 784 C C . GLN A 1 100 ? -1.680 -26.502 7.689 1.00 60.81 100 GLN A C 1
ATOM 786 O O . GLN A 1 100 ? -2.284 -26.725 8.738 1.00 60.81 100 GLN A O 1
ATOM 791 N N . ALA A 1 101 ? -0.423 -26.911 7.484 1.00 67.31 101 ALA A N 1
ATOM 792 C CA . ALA A 1 101 ? 0.367 -27.602 8.506 1.00 67.31 101 ALA A CA 1
ATOM 793 C C . ALA A 1 101 ? 0.647 -26.713 9.735 1.00 67.31 101 ALA A C 1
ATOM 795 O O . ALA A 1 101 ? 0.637 -27.205 10.861 1.00 67.31 101 ALA A O 1
ATOM 796 N N . ASP A 1 102 ? 0.786 -25.400 9.533 1.00 66.69 102 ASP A N 1
ATOM 797 C CA . ASP A 1 102 ? 0.917 -24.387 10.591 1.00 66.69 102 ASP A CA 1
ATOM 798 C C . ASP A 1 102 ? -0.416 -24.027 11.288 1.00 66.69 102 ASP A C 1
ATOM 800 O O . ASP A 1 102 ? -0.455 -23.138 12.144 1.00 66.69 102 ASP A O 1
ATOM 804 N N . GLY A 1 103 ? -1.530 -24.672 10.922 1.00 52.69 103 GLY A N 1
ATOM 805 C CA . GLY A 1 103 ? -2.845 -24.438 11.530 1.00 52.69 103 GLY A CA 1
ATOM 806 C C . GLY A 1 103 ? -3.481 -23.091 11.169 1.00 52.69 103 GLY A C 1
ATOM 807 O O . GLY A 1 103 ? -4.438 -22.665 11.818 1.00 52.69 103 GLY A O 1
ATOM 808 N N . ARG A 1 104 ? -2.972 -22.403 10.141 1.00 54.53 104 ARG A N 1
ATOM 809 C CA . ARG A 1 104 ? -3.524 -21.135 9.653 1.00 54.53 104 ARG A CA 1
ATOM 810 C C . ARG A 1 104 ? -4.428 -21.407 8.452 1.00 54.53 104 ARG A C 1
ATOM 812 O O . ARG A 1 104 ? -4.009 -21.988 7.455 1.00 54.53 104 ARG A O 1
ATOM 819 N N . SER A 1 105 ? -5.693 -20.994 8.529 1.00 45.81 105 SER A N 1
ATOM 820 C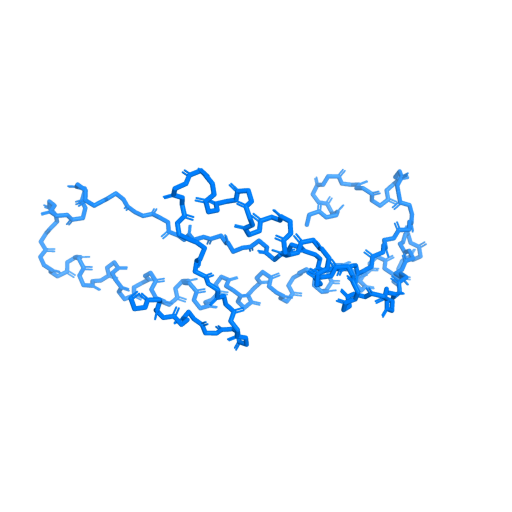 CA . SER A 1 105 ? -6.629 -21.164 7.414 1.00 45.81 105 SER A CA 1
ATOM 821 C C . SER A 1 105 ? -6.273 -20.200 6.283 1.00 45.81 105 SER A C 1
ATOM 823 O O . SER A 1 105 ? -6.352 -18.980 6.444 1.00 45.81 105 SER A O 1
ATOM 825 N N . CYS A 1 106 ? -5.894 -20.745 5.131 1.00 42.19 106 CYS A N 1
ATOM 826 C CA . CYS A 1 106 ? -5.751 -19.984 3.899 1.00 42.19 106 CYS A CA 1
ATOM 827 C C . CYS A 1 106 ? -7.157 -19.594 3.412 1.00 42.19 106 CYS A C 1
ATOM 829 O O . CYS A 1 106 ? -7.908 -20.451 2.947 1.00 42.19 106 CYS A O 1
ATOM 831 N N . ALA A 1 107 ? -7.537 -18.321 3.542 1.00 41.69 107 ALA A N 1
ATOM 832 C CA . ALA A 1 107 ? -8.680 -17.797 2.805 1.00 41.69 107 ALA A CA 1
ATOM 833 C C . ALA A 1 107 ? -8.289 -17.790 1.322 1.00 41.69 107 ALA A C 1
ATOM 835 O O . ALA A 1 107 ? -7.502 -16.951 0.882 1.00 41.69 107 ALA A O 1
ATOM 836 N N . ALA A 1 108 ? -8.775 -18.775 0.569 1.00 37.69 108 ALA A N 1
ATOM 837 C CA . ALA A 1 108 ? -8.565 -18.822 -0.866 1.00 37.69 108 ALA A CA 1
ATOM 838 C C . ALA A 1 108 ? -9.337 -17.658 -1.503 1.00 37.69 108 ALA A C 1
ATOM 840 O O . ALA A 1 108 ? -10.564 -17.608 -1.445 1.00 37.69 108 ALA A O 1
ATOM 841 N N . MET A 1 109 ? -8.612 -16.706 -2.088 1.00 34.59 109 MET A N 1
ATOM 842 C CA . MET A 1 109 ? -9.208 -15.736 -2.997 1.00 34.59 109 MET A CA 1
ATOM 843 C C . MET A 1 109 ? -9.249 -16.355 -4.389 1.00 34.59 109 MET A C 1
ATOM 845 O O . MET A 1 109 ? -8.222 -16.453 -5.061 1.00 34.59 109 MET A O 1
ATOM 849 N N . GLU A 1 110 ? -10.437 -16.761 -4.821 1.00 29.91 110 GLU A N 1
ATOM 850 C CA . GLU A 1 110 ? -10.719 -17.027 -6.227 1.00 29.91 110 GLU A CA 1
ATOM 851 C C . GLU A 1 110 ? -11.378 -15.769 -6.804 1.00 29.91 110 GLU A C 1
ATOM 853 O O . GLU A 1 110 ? -12.403 -15.312 -6.309 1.00 29.91 110 GLU A O 1
ATOM 858 N N . ASN A 1 111 ? -10.764 -15.172 -7.829 1.00 31.66 111 ASN A N 1
ATOM 859 C CA . ASN A 1 111 ? -11.321 -14.040 -8.581 1.00 31.66 111 ASN A CA 1
ATOM 860 C C . ASN A 1 111 ? -11.673 -12.781 -7.760 1.00 31.66 111 ASN A C 1
ATOM 862 O O . ASN A 1 111 ? -12.671 -12.123 -8.024 1.00 31.66 111 ASN A O 1
ATOM 866 N N . GLY A 1 112 ? -10.823 -12.391 -6.805 1.00 35.44 112 GLY A N 1
ATOM 867 C CA . GLY A 1 112 ? -10.907 -11.068 -6.166 1.00 35.44 112 GLY A CA 1
ATOM 868 C C . GLY A 1 112 ? -11.979 -10.908 -5.084 1.00 35.44 112 GLY A C 1
ATOM 869 O O . GLY A 1 112 ? -12.008 -9.857 -4.443 1.00 35.44 112 GLY A O 1
ATOM 870 N N . ASP A 1 113 ? -12.768 -11.948 -4.815 1.00 27.31 113 ASP A N 1
ATOM 871 C CA . ASP A 1 113 ? -13.695 -12.001 -3.689 1.00 27.31 113 ASP A CA 1
ATOM 872 C C . ASP A 1 113 ? -13.161 -12.930 -2.588 1.00 27.31 113 ASP A C 1
ATOM 874 O O . ASP A 1 113 ? -12.625 -14.012 -2.844 1.00 27.31 113 ASP A O 1
ATOM 878 N N . VAL A 1 114 ? -13.292 -12.496 -1.327 1.00 38.78 114 VAL A N 1
ATOM 879 C CA . VAL A 1 114 ? -13.066 -13.368 -0.164 1.00 38.78 114 VAL A CA 1
ATOM 880 C C . VAL A 1 114 ? -14.207 -14.376 -0.140 1.00 38.78 114 VAL A C 1
ATOM 882 O O . VAL A 1 114 ? -15.309 -14.049 0.299 1.00 38.78 114 VAL A O 1
ATOM 885 N N . VAL A 1 115 ? -13.955 -15.602 -0.592 1.00 33.62 115 VAL A N 1
ATOM 886 C CA . VAL A 1 115 ? -14.889 -16.705 -0.369 1.00 33.62 115 VAL A CA 1
ATOM 887 C C . VAL A 1 115 ? -14.707 -17.164 1.082 1.00 33.62 115 VAL A C 1
ATOM 889 O O . VAL A 1 115 ? -13.609 -17.595 1.446 1.00 33.62 115 VAL A O 1
ATOM 892 N N . PRO A 1 116 ? -15.728 -17.050 1.952 1.00 32.31 116 PRO A N 1
ATOM 893 C CA . PRO A 1 116 ? -15.622 -17.554 3.310 1.00 32.31 116 PRO A CA 1
ATOM 894 C C . PRO A 1 116 ? -15.540 -19.080 3.247 1.00 32.31 116 PRO A C 1
ATOM 896 O O . PRO A 1 116 ? -16.446 -19.747 2.744 1.00 32.31 116 PRO A O 1
ATOM 899 N N . THR A 1 117 ? -14.441 -19.641 3.743 1.00 38.25 117 THR A N 1
ATOM 900 C CA . THR A 1 117 ? -14.333 -21.083 3.959 1.00 38.25 117 THR A CA 1
ATOM 901 C C . THR A 1 117 ? -15.330 -21.485 5.038 1.00 38.25 117 THR A C 1
ATOM 903 O O . THR A 1 117 ? -15.330 -20.904 6.125 1.00 38.25 117 THR A O 1
ATOM 906 N N . ARG A 1 118 ? -16.191 -22.438 4.683 1.00 33.19 118 ARG A N 1
ATOM 907 C CA . ARG A 1 118 ? -17.165 -23.086 5.561 1.00 33.19 118 ARG A CA 1
ATOM 908 C C . ARG A 1 118 ? -16.49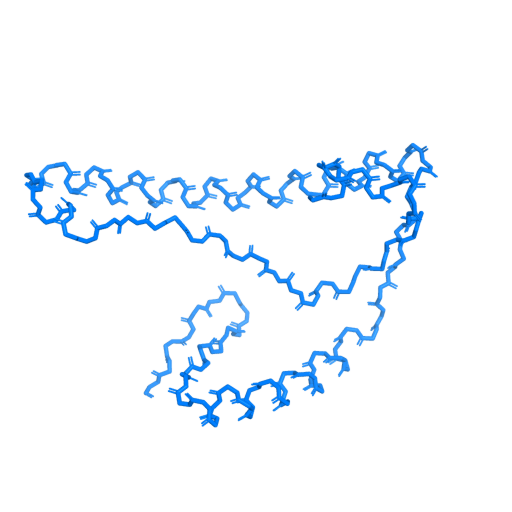6 -23.780 6.744 1.00 33.19 118 ARG A C 1
ATOM 910 O O . ARG A 1 118 ? -15.383 -24.313 6.542 1.00 33.19 118 ARG A O 1
#

Foldseek 3Di:
DCVVVVVLVVPQEDEPLPQDDDQDQDDDDPVVLVVDPPVVNVVVVVVSVVCSVVVVVCVVVVVVVVQVVCVVVSSHDYDYDPCNVVCCVVVVVVVCVVCVVVVHDPQDDDPNDRDDDD

Sequence (118 aa):
GVEAMKFYEVAPSILLTRHAITIRPLCFSVKTLKKLPADLQDAILKAGKEAGVYGRQVESSEDQDKLDKYAKEGKLKQVPFSQRAVVFIAVSDDERRTFQADGRSCAAMENGDVVPTR

pLDDT: mean 70.53, std 15.29, range [27.31, 91.44]

Secondary structure (DSSP, 8-state):
-TTTTTGGGT--EEEE-------------HHHHTTS-HHHHHHHHHHHHHHHHHHHHHHHHHHHHHHHHHHHTTS-EEEE-TTHHHHHHHHHHHHHHHHHHTT-----EETTEEPPP-

Radius of gyration: 19.36 Å; chains: 1; bounding box: 43×36×45 Å